Protein AF-A0AA51L416-F1 (afdb_monomer_lite)

Structure (mmCIF, N/CA/C/O backbone):
data_AF-A0AA51L416-F1
#
_entry.id   AF-A0AA51L416-F1
#
loop_
_atom_site.group_PDB
_atom_site.id
_atom_site.type_symbol
_atom_site.label_atom_id
_atom_site.label_alt_id
_atom_site.label_comp_id
_atom_site.label_asym_id
_atom_site.label_entity_id
_atom_site.label_seq_id
_atom_site.pdbx_PDB_ins_code
_atom_site.Cartn_x
_atom_site.Cartn_y
_atom_site.Cartn_z
_atom_site.occupancy
_atom_site.B_iso_or_equiv
_atom_site.auth_seq_id
_atom_site.auth_comp_id
_atom_site.auth_asym_id
_atom_site.auth_atom_id
_atom_site.pdbx_PDB_model_num
ATOM 1 N N . MET A 1 1 ? -5.191 7.630 -7.821 1.00 52.56 1 MET A N 1
ATOM 2 C CA . MET A 1 1 ? -4.900 6.185 -7.935 1.00 52.56 1 MET A CA 1
ATOM 3 C C . MET A 1 1 ? -5.747 5.488 -8.999 1.00 52.56 1 MET A C 1
ATOM 5 O O . MET A 1 1 ? -5.169 5.066 -9.985 1.00 52.56 1 MET A O 1
ATOM 9 N N . GLU A 1 2 ? -7.084 5.435 -8.901 1.00 49.56 2 GLU A N 1
ATOM 10 C CA . GLU A 1 2 ? -7.947 4.836 -9.953 1.00 49.56 2 GLU A CA 1
ATOM 11 C C . GLU A 1 2 ? -7.724 5.454 -11.351 1.00 49.56 2 GLU A C 1
ATOM 13 O O . GLU A 1 2 ? -7.525 4.732 -12.323 1.00 49.56 2 GLU A O 1
ATOM 18 N N . GLN A 1 3 ? -7.638 6.785 -11.450 1.00 53.72 3 GLN A N 1
ATOM 19 C CA . GLN A 1 3 ? -7.287 7.472 -12.704 1.00 53.72 3 GLN A CA 1
ATOM 20 C C . GLN A 1 3 ? -5.862 7.176 -13.203 1.00 53.72 3 GLN A C 1
ATOM 22 O O . GLN A 1 3 ? -5.653 7.138 -14.406 1.00 53.72 3 GLN A O 1
ATOM 27 N N . GLN A 1 4 ? -4.893 6.939 -12.314 1.00 56.12 4 GLN A N 1
ATOM 28 C CA . GLN A 1 4 ? -3.510 6.616 -12.702 1.00 56.12 4 GLN A CA 1
ATOM 29 C C . GLN A 1 4 ? -3.385 5.174 -13.209 1.00 56.12 4 GLN A C 1
ATOM 31 O O . GLN A 1 4 ? -2.631 4.914 -14.135 1.00 56.12 4 GLN A O 1
ATOM 36 N N . LEU A 1 5 ? -4.166 4.245 -12.650 1.00 54.19 5 LEU A N 1
ATOM 37 C CA . LEU A 1 5 ? -4.250 2.865 -13.141 1.00 54.19 5 LEU A CA 1
ATOM 38 C C . LEU A 1 5 ? -4.971 2.780 -14.497 1.00 54.19 5 LEU A C 1
ATOM 40 O O . LEU A 1 5 ? -4.647 1.927 -15.320 1.00 54.19 5 LEU A O 1
ATOM 44 N N . ASN A 1 6 ? -5.934 3.673 -14.746 1.00 52.56 6 ASN A N 1
ATOM 45 C CA . ASN A 1 6 ? -6.634 3.757 -16.029 1.00 52.56 6 ASN A CA 1
ATOM 46 C C . ASN A 1 6 ? -5.835 4.521 -17.097 1.00 52.56 6 ASN A C 1
ATOM 48 O O . ASN A 1 6 ? -5.905 4.169 -18.272 1.00 52.56 6 ASN A O 1
ATOM 52 N N . ASN A 1 7 ? -5.022 5.501 -16.696 1.00 51.38 7 ASN A N 1
ATOM 53 C CA . ASN A 1 7 ? -4.079 6.201 -17.563 1.00 51.38 7 ASN A CA 1
ATOM 54 C C . ASN A 1 7 ? -2.722 5.492 -17.530 1.00 51.38 7 ASN A C 1
ATOM 56 O O . ASN A 1 7 ? -1.741 6.014 -17.006 1.00 51.38 7 ASN A O 1
ATOM 60 N N . ALA A 1 8 ? -2.652 4.299 -18.122 1.00 49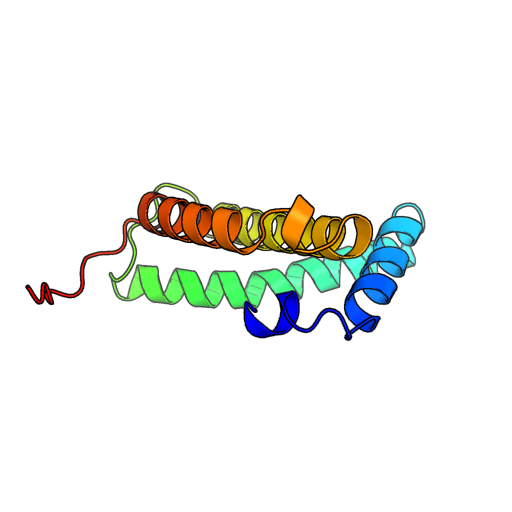.97 8 ALA A N 1
ATOM 61 C CA . ALA A 1 8 ? -1.432 3.501 -18.263 1.00 49.97 8 ALA A CA 1
ATOM 62 C C . ALA A 1 8 ? -0.363 4.134 -19.195 1.00 49.97 8 ALA A C 1
ATOM 64 O O . ALA A 1 8 ? 0.405 3.408 -19.822 1.00 49.97 8 ALA A O 1
ATOM 65 N N . GLY A 1 9 ? -0.305 5.466 -19.294 1.00 48.88 9 GLY A N 1
ATOM 66 C CA . GLY A 1 9 ? 0.671 6.234 -20.071 1.00 48.88 9 GLY A CA 1
ATOM 67 C C . GLY A 1 9 ? 1.860 6.764 -19.262 1.00 48.88 9 GLY A C 1
ATOM 68 O O . GLY A 1 9 ? 2.836 7.191 -19.863 1.00 48.88 9 GLY A O 1
ATOM 69 N N . ASP A 1 10 ? 1.827 6.710 -17.925 1.00 55.16 10 ASP A N 1
ATOM 70 C CA . ASP A 1 10 ? 3.002 7.065 -17.116 1.00 55.16 10 ASP A CA 1
ATOM 71 C C . ASP A 1 10 ? 3.962 5.868 -17.045 1.00 55.16 10 ASP A C 1
ATOM 73 O O . ASP A 1 10 ? 3.805 4.953 -16.233 1.00 55.16 10 ASP A O 1
ATOM 77 N N . ASP A 1 11 ? 4.948 5.844 -17.942 1.00 70.12 11 ASP A N 1
ATOM 78 C CA . ASP A 1 11 ? 6.023 4.839 -17.958 1.00 70.12 11 ASP A CA 1
ATOM 79 C C . ASP A 1 11 ? 7.046 5.039 -16.837 1.00 70.12 11 ASP A C 1
ATOM 81 O O . ASP A 1 11 ? 7.758 4.104 -16.473 1.00 70.12 11 ASP A O 1
ATOM 85 N N . LEU A 1 12 ? 7.073 6.219 -16.211 1.00 77.81 12 LEU A N 1
ATOM 86 C CA . LEU A 1 12 ? 8.017 6.525 -15.139 1.00 77.81 12 LEU A CA 1
ATOM 87 C C . LEU A 1 12 ? 7.883 5.566 -13.947 1.00 77.81 12 LEU A C 1
ATOM 89 O O . LEU A 1 12 ? 8.892 5.142 -13.395 1.00 77.81 12 LEU A O 1
ATOM 93 N N . ALA A 1 13 ? 6.660 5.181 -13.569 1.00 76.06 13 ALA A N 1
ATOM 94 C CA . ALA A 1 13 ? 6.445 4.252 -12.459 1.00 76.06 13 ALA A CA 1
ATOM 95 C C . ALA A 1 13 ? 7.052 2.865 -12.737 1.00 76.06 13 ALA A C 1
ATOM 97 O O . ALA A 1 13 ? 7.624 2.255 -11.836 1.00 76.06 13 ALA A O 1
ATOM 98 N N . ILE A 1 14 ? 6.979 2.392 -13.986 1.00 81.81 14 ILE A N 1
ATOM 99 C CA . ILE A 1 14 ? 7.569 1.112 -14.397 1.00 81.81 14 ILE A CA 1
ATOM 100 C C . ILE A 1 14 ? 9.088 1.211 -14.479 1.00 81.81 14 ILE A C 1
ATOM 102 O O . ILE A 1 14 ? 9.767 0.340 -13.950 1.00 81.81 14 ILE A O 1
ATOM 106 N N . VAL A 1 15 ? 9.630 2.300 -15.027 1.00 85.38 15 VAL A N 1
ATOM 107 C CA . VAL A 1 15 ? 11.084 2.536 -15.058 1.00 85.38 15 VAL A CA 1
ATOM 108 C C . VAL A 1 15 ? 11.670 2.594 -13.643 1.00 85.38 15 VAL A C 1
ATOM 110 O O . VAL A 1 15 ? 12.707 1.990 -13.370 1.00 85.38 15 VAL A O 1
ATOM 113 N N . ILE A 1 16 ? 10.997 3.284 -12.717 1.00 82.69 16 ILE A N 1
ATOM 114 C CA . ILE A 1 16 ? 11.386 3.323 -11.301 1.00 82.69 16 ILE A CA 1
ATOM 115 C C . ILE A 1 16 ? 11.350 1.912 -10.702 1.00 82.69 16 ILE A C 1
ATOM 117 O O . ILE A 1 16 ? 12.287 1.511 -10.009 1.00 82.69 16 ILE A O 1
ATOM 121 N N . TYR A 1 17 ? 10.300 1.143 -10.991 1.00 84.56 17 TYR A N 1
ATOM 122 C CA . TYR A 1 17 ? 10.172 -0.221 -10.494 1.00 84.56 17 TYR A CA 1
ATOM 123 C C . TYR A 1 17 ? 11.287 -1.136 -11.023 1.00 84.56 17 TYR A C 1
ATOM 125 O O . TYR A 1 17 ? 11.929 -1.845 -10.248 1.00 84.56 17 TYR A O 1
ATOM 133 N N . GLU A 1 18 ? 11.589 -1.076 -12.320 1.00 85.31 18 GLU A N 1
ATOM 134 C CA . GLU A 1 18 ? 12.694 -1.811 -12.942 1.00 85.31 18 GLU A CA 1
ATOM 135 C C . GLU A 1 18 ? 14.046 -1.429 -12.336 1.00 85.31 18 GLU A C 1
ATOM 137 O O . GLU A 1 18 ? 14.850 -2.311 -12.021 1.00 85.31 18 GLU A O 1
ATOM 142 N N . TYR A 1 19 ? 14.299 -0.135 -12.118 1.00 87.88 19 TYR A N 1
ATOM 143 C CA . TYR A 1 19 ? 15.518 0.349 -11.470 1.00 87.88 19 TYR A CA 1
ATOM 144 C C . TYR A 1 19 ? 15.709 -0.269 -10.080 1.00 87.88 19 TYR A C 1
ATOM 146 O O . TYR A 1 19 ? 16.800 -0.750 -9.752 1.00 87.88 19 TYR A O 1
ATOM 154 N N . PHE A 1 20 ? 14.644 -0.295 -9.278 1.00 86.56 20 PHE A N 1
ATOM 155 C CA . PHE A 1 20 ? 14.693 -0.824 -7.922 1.00 86.56 20 PHE A CA 1
ATOM 156 C C . PHE A 1 20 ? 14.815 -2.347 -7.886 1.00 86.56 20 PHE A C 1
ATOM 158 O O . PHE A 1 20 ? 15.704 -2.873 -7.212 1.00 86.56 20 PHE A O 1
ATOM 165 N N . ILE A 1 21 ? 13.985 -3.066 -8.646 1.00 86.00 21 ILE A N 1
ATOM 166 C CA . ILE A 1 21 ? 13.996 -4.533 -8.655 1.00 86.00 21 ILE A CA 1
ATOM 167 C C . ILE A 1 21 ? 15.276 -5.082 -9.274 1.00 86.00 2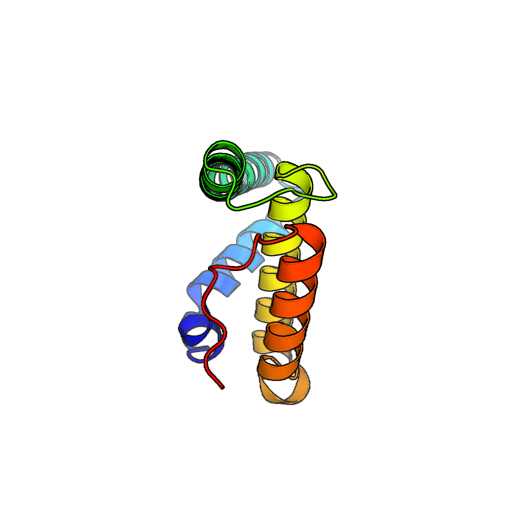1 ILE A C 1
ATOM 169 O O . ILE A 1 21 ? 15.848 -6.020 -8.728 1.00 86.00 21 ILE A O 1
ATOM 173 N N . SER A 1 22 ? 15.788 -4.500 -10.361 1.00 88.50 22 SER A N 1
ATOM 174 C CA . SER A 1 22 ? 17.076 -4.927 -10.931 1.00 88.50 22 SER A CA 1
ATOM 175 C C . SER A 1 22 ? 18.258 -4.593 -10.010 1.00 88.50 22 SER A C 1
ATOM 177 O O . SER A 1 22 ? 19.274 -5.292 -10.006 1.00 88.50 22 SER A O 1
ATOM 179 N N . GLY A 1 23 ? 18.118 -3.545 -9.192 1.00 86.00 23 GLY A N 1
ATOM 180 C CA . GLY A 1 23 ? 19.139 -3.036 -8.284 1.00 86.00 23 GLY A CA 1
ATOM 181 C C . GLY A 1 23 ? 19.234 -3.736 -6.926 1.00 86.00 23 GLY A C 1
ATOM 182 O O . GLY A 1 23 ? 20.149 -3.416 -6.176 1.00 86.00 23 GLY A O 1
ATOM 183 N N . TRP A 1 24 ? 18.366 -4.696 -6.590 1.00 84.00 24 TRP A N 1
ATOM 184 C CA . TRP A 1 24 ? 18.263 -5.260 -5.229 1.00 84.00 24 TRP A CA 1
ATOM 185 C C . TRP A 1 24 ? 19.546 -5.899 -4.662 1.00 84.00 24 TRP A C 1
ATOM 187 O O . TRP A 1 24 ? 19.727 -5.955 -3.445 1.00 84.00 24 TRP A O 1
ATOM 197 N N . LYS A 1 25 ? 20.453 -6.372 -5.529 1.00 89.25 25 LYS A N 1
ATOM 198 C CA . LYS A 1 25 ? 21.765 -6.925 -5.135 1.00 89.25 25 LYS A CA 1
ATOM 199 C C . LYS A 1 25 ? 22.871 -5.871 -5.029 1.00 89.25 25 LYS A C 1
ATOM 201 O O . LYS A 1 25 ? 23.958 -6.191 -4.559 1.00 89.25 25 LYS A O 1
ATOM 206 N N . GLN A 1 26 ? 22.627 -4.646 -5.488 1.00 94.00 26 GLN A N 1
ATOM 207 C CA . GLN A 1 26 ? 23.593 -3.551 -5.459 1.00 94.00 26 GLN A CA 1
ATOM 208 C C . GLN A 1 26 ? 23.390 -2.755 -4.161 1.00 94.00 26 GLN A C 1
ATOM 210 O O . GLN A 1 26 ? 22.328 -2.150 -4.005 1.00 94.00 26 GLN A O 1
ATOM 215 N N . PRO A 1 27 ? 24.365 -2.730 -3.232 1.00 91.00 27 PRO A N 1
ATOM 216 C CA . PRO A 1 27 ? 24.166 -2.156 -1.899 1.00 91.00 27 PRO A CA 1
ATOM 217 C C . PRO A 1 27 ? 23.668 -0.707 -1.909 1.00 91.00 27 PRO A C 1
ATOM 219 O O . PRO A 1 27 ? 22.737 -0.380 -1.187 1.00 91.00 27 PRO A O 1
ATOM 222 N N . GLU A 1 28 ? 24.221 0.144 -2.776 1.00 90.06 28 GLU A N 1
ATOM 223 C CA . GLU A 1 28 ? 23.813 1.550 -2.899 1.00 90.06 28 GLU A CA 1
ATOM 224 C C . GLU A 1 28 ? 22.345 1.698 -3.330 1.00 90.06 28 GLU A C 1
ATOM 226 O O . GLU A 1 28 ? 21.571 2.426 -2.707 1.00 90.06 28 GLU A O 1
ATOM 231 N N . ARG A 1 29 ? 21.931 0.956 -4.367 1.00 89.88 29 ARG A N 1
ATOM 232 C CA . ARG A 1 29 ? 20.549 0.988 -4.869 1.00 89.88 29 ARG A CA 1
ATOM 233 C C . ARG A 1 29 ? 19.574 0.388 -3.871 1.00 89.88 29 ARG A C 1
ATOM 235 O O . ARG A 1 29 ? 18.454 0.876 -3.755 1.00 89.88 29 ARG A O 1
ATOM 242 N N . ARG A 1 30 ? 20.004 -0.637 -3.136 1.00 89.19 30 ARG A N 1
ATOM 243 C CA . ARG A 1 30 ? 19.224 -1.231 -2.055 1.00 89.19 30 ARG A CA 1
ATOM 244 C C . ARG A 1 30 ? 18.999 -0.236 -0.918 1.00 89.19 30 ARG A C 1
ATOM 246 O O . ARG A 1 30 ? 17.858 -0.071 -0.512 1.00 89.19 30 ARG A O 1
ATOM 253 N N . SER A 1 31 ? 20.030 0.473 -0.462 1.00 90.56 31 SER A N 1
ATOM 254 C CA . SER A 1 31 ? 19.870 1.508 0.570 1.00 90.56 31 SER A CA 1
ATOM 255 C C . SER A 1 31 ? 18.930 2.626 0.113 1.00 90.56 31 SER A C 1
ATOM 257 O O . SER A 1 31 ? 18.091 3.094 0.880 1.00 90.56 31 SER A O 1
ATOM 259 N N . PHE A 1 32 ? 19.025 3.034 -1.157 1.00 90.06 32 PHE A N 1
ATOM 260 C CA . PHE A 1 32 ? 18.104 4.014 -1.729 1.00 90.06 32 PHE A CA 1
ATOM 261 C C . PHE A 1 32 ? 16.658 3.489 -1.804 1.00 90.06 32 PHE A C 1
ATOM 263 O O . PHE A 1 32 ? 15.730 4.226 -1.473 1.00 90.06 32 PHE A O 1
ATOM 270 N N . LEU A 1 33 ? 16.458 2.220 -2.181 1.00 88.75 33 LEU A N 1
ATOM 271 C CA . LEU A 1 33 ? 15.151 1.552 -2.155 1.00 88.75 33 LEU A CA 1
ATOM 272 C C . LEU A 1 33 ? 14.570 1.499 -0.741 1.00 88.75 33 LEU A C 1
ATOM 274 O O . LEU A 1 33 ? 13.409 1.844 -0.555 1.00 88.75 33 LEU A O 1
ATOM 278 N N . GLU A 1 34 ? 15.360 1.094 0.250 1.00 90.31 34 GLU A N 1
ATOM 279 C CA . GLU A 1 34 ? 14.920 0.997 1.645 1.00 90.31 34 GLU A CA 1
ATOM 280 C C . GLU A 1 34 ? 14.476 2.369 2.180 1.00 90.31 34 GLU A C 1
ATOM 282 O O . GLU A 1 34 ? 13.418 2.483 2.799 1.00 90.31 34 GLU A O 1
ATOM 287 N N . GLU A 1 35 ? 15.216 3.433 1.862 1.00 91.31 35 GLU A N 1
ATOM 288 C CA . GLU A 1 35 ? 14.851 4.798 2.248 1.00 91.31 35 GLU A CA 1
ATOM 289 C C . GLU A 1 35 ? 13.614 5.319 1.498 1.00 91.31 35 GLU A C 1
ATOM 291 O O . GLU A 1 35 ? 12.759 5.989 2.087 1.00 91.31 35 GLU A O 1
ATOM 296 N N . HIS A 1 36 ? 13.492 5.010 0.205 1.00 87.31 36 HIS A N 1
ATOM 297 C CA . HIS A 1 36 ? 12.306 5.340 -0.584 1.00 87.31 36 HIS A CA 1
ATOM 298 C C . HIS A 1 36 ? 11.060 4.643 -0.029 1.00 87.31 36 HIS A C 1
ATOM 300 O O . HIS A 1 36 ? 10.046 5.298 0.224 1.00 87.31 36 HIS A O 1
ATOM 306 N N . TYR A 1 37 ? 11.172 3.339 0.231 1.00 87.94 37 TYR A N 1
ATOM 307 C CA . TYR A 1 37 ? 10.132 2.516 0.832 1.00 87.94 37 TYR A CA 1
ATOM 30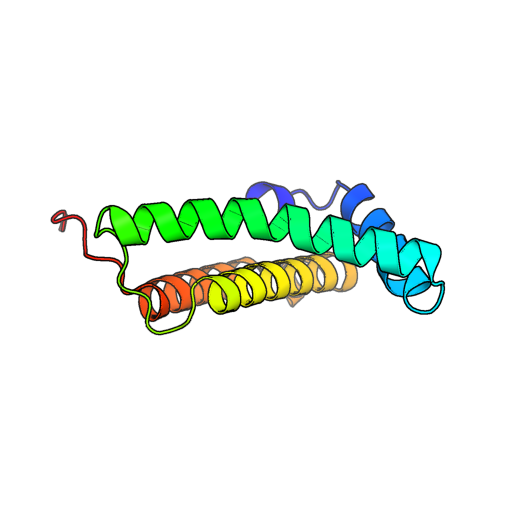8 C C . TYR A 1 37 ? 9.698 3.104 2.175 1.00 87.94 37 TYR A C 1
ATOM 310 O O . TYR A 1 37 ? 8.515 3.373 2.374 1.00 87.94 37 TYR A O 1
ATOM 318 N N . ARG A 1 38 ? 10.644 3.404 3.071 1.00 91.69 38 ARG A N 1
ATOM 319 C CA . ARG A 1 38 ? 10.359 4.013 4.378 1.00 91.69 38 ARG A CA 1
ATOM 320 C C . ARG A 1 38 ? 9.564 5.317 4.237 1.00 91.69 38 ARG A C 1
ATOM 322 O O . ARG A 1 38 ? 8.473 5.430 4.789 1.00 91.69 38 ARG A O 1
ATOM 329 N N . LYS A 1 39 ? 10.047 6.262 3.422 1.00 89.75 39 LYS A N 1
ATOM 330 C CA . LYS A 1 39 ? 9.389 7.564 3.198 1.00 89.75 39 LYS A CA 1
ATOM 331 C C . LYS A 1 39 ? 7.965 7.441 2.660 1.00 89.75 39 LYS A C 1
ATOM 333 O O . LYS A 1 39 ? 7.087 8.192 3.083 1.00 89.75 39 LYS A O 1
ATOM 338 N N . GLN A 1 40 ? 7.731 6.524 1.721 1.00 86.25 40 GLN A N 1
ATOM 339 C CA . GLN A 1 40 ? 6.396 6.301 1.164 1.00 86.25 40 GLN A CA 1
ATOM 340 C C . GLN A 1 40 ? 5.412 5.784 2.218 1.00 86.25 40 GLN A C 1
ATOM 342 O O . GLN A 1 40 ? 4.259 6.216 2.248 1.00 86.25 40 GLN A O 1
ATOM 347 N N . HIS A 1 41 ? 5.866 4.887 3.094 1.00 92.94 41 HIS A N 1
ATOM 348 C CA . HIS A 1 41 ? 5.012 4.286 4.113 1.00 92.94 41 HIS A CA 1
ATOM 349 C C . HIS A 1 41 ? 4.750 5.249 5.276 1.00 92.94 41 HIS A C 1
ATOM 351 O O . HIS A 1 41 ? 3.611 5.318 5.731 1.00 92.94 41 HIS A O 1
ATOM 357 N N . ASP A 1 42 ? 5.734 6.053 5.696 1.00 94.12 42 ASP A N 1
ATOM 358 C CA . ASP A 1 42 ? 5.601 7.009 6.810 1.00 94.12 42 ASP A CA 1
ATOM 359 C C . ASP A 1 42 ? 4.382 7.932 6.654 1.00 94.12 42 ASP A C 1
ATOM 361 O O . ASP A 1 42 ? 3.625 8.159 7.605 1.00 94.12 42 ASP A O 1
ATOM 365 N N . TYR A 1 43 ? 4.153 8.442 5.439 1.00 91.75 43 TYR A N 1
ATOM 366 C CA . TYR A 1 43 ? 3.009 9.306 5.151 1.00 91.75 43 TYR A CA 1
ATOM 367 C C . TYR A 1 43 ? 1.676 8.571 5.336 1.00 91.75 43 TYR A C 1
ATOM 369 O O . TYR A 1 43 ? 0.769 9.076 6.002 1.00 91.75 43 TYR A O 1
ATOM 377 N N . LEU A 1 44 ? 1.553 7.369 4.768 1.00 93.69 44 LEU A N 1
ATOM 378 C CA . LEU A 1 44 ? 0.309 6.604 4.809 1.00 93.69 44 LEU A CA 1
ATOM 379 C C . LEU A 1 44 ? 0.025 6.054 6.218 1.00 93.69 44 LEU A C 1
ATOM 381 O O . LEU A 1 44 ? -1.130 6.048 6.644 1.00 93.69 44 LEU A O 1
ATOM 385 N N . ILE A 1 45 ? 1.070 5.681 6.965 1.00 96.75 45 ILE A N 1
ATOM 386 C CA . ILE A 1 45 ? 0.983 5.315 8.387 1.00 96.75 45 ILE A CA 1
ATOM 387 C C . ILE A 1 45 ? 0.448 6.495 9.186 1.00 96.75 45 ILE A C 1
ATOM 389 O O . ILE A 1 45 ? -0.553 6.355 9.884 1.00 96.75 45 ILE A O 1
ATOM 393 N N . THR A 1 46 ? 1.055 7.675 9.035 1.00 96.19 46 THR A N 1
ATOM 394 C CA . THR A 1 46 ? 0.622 8.891 9.741 1.00 96.19 46 THR A CA 1
ATOM 395 C C . THR A 1 46 ? -0.841 9.219 9.439 1.00 96.19 46 THR A C 1
ATOM 397 O O . THR A 1 46 ? -1.609 9.563 10.339 1.00 96.19 46 THR A O 1
ATOM 400 N N . TYR A 1 47 ? -1.246 9.077 8.176 1.00 95.19 47 TYR A N 1
ATOM 401 C CA . TYR A 1 47 ? -2.618 9.319 7.746 1.00 95.19 47 TYR A CA 1
ATOM 402 C C . TYR A 1 47 ? -3.620 8.353 8.397 1.00 95.19 47 TYR A C 1
ATOM 404 O O . TYR A 1 47 ? -4.592 8.803 9.007 1.00 95.19 47 TYR A O 1
ATOM 412 N N . LEU A 1 48 ? -3.381 7.039 8.324 1.00 95.44 48 LEU A N 1
ATOM 413 C CA . LEU A 1 48 ? -4.280 6.051 8.930 1.00 95.44 48 LEU A CA 1
ATOM 414 C C . LEU A 1 48 ? -4.288 6.145 10.457 1.00 95.44 48 LEU A C 1
ATOM 416 O O . LEU A 1 48 ? -5.357 6.073 11.062 1.00 95.44 48 LEU A O 1
ATOM 420 N N . GLN A 1 49 ? -3.131 6.386 11.076 1.00 96.69 49 GLN A N 1
ATOM 421 C CA . GLN A 1 49 ? -3.021 6.560 12.522 1.00 96.69 49 GLN A CA 1
ATOM 422 C C . GLN A 1 49 ? -3.846 7.753 13.011 1.00 96.69 49 GLN A C 1
ATOM 424 O O . GLN A 1 49 ? -4.477 7.673 14.062 1.00 96.69 49 GLN A O 1
ATOM 429 N N . LYS A 1 50 ? -3.909 8.844 12.238 1.00 96.75 50 LYS A N 1
ATOM 430 C CA . LYS A 1 50 ? -4.780 9.982 12.554 1.00 96.75 50 LYS A CA 1
ATOM 431 C C . LYS A 1 50 ? -6.259 9.582 12.567 1.00 96.75 50 LYS A C 1
ATOM 433 O O . LYS A 1 50 ? -6.972 9.980 13.483 1.00 96.75 50 LYS A O 1
ATOM 438 N N . GLY A 1 51 ? -6.703 8.762 11.614 1.00 95.38 51 GLY A N 1
ATOM 439 C CA . GLY A 1 51 ? -8.067 8.220 11.604 1.00 95.38 51 GLY A CA 1
ATOM 440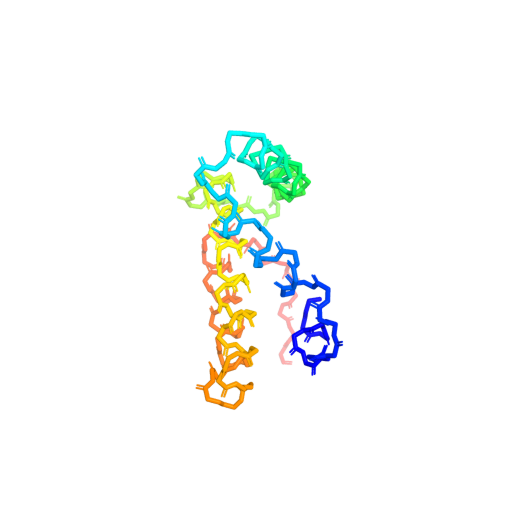 C C . GLY A 1 51 ? -8.363 7.325 12.815 1.00 95.38 51 GLY A C 1
ATOM 441 O O . GLY A 1 51 ? -9.451 7.396 13.381 1.00 95.38 51 GLY A O 1
ATOM 442 N N . VAL A 1 52 ? -7.379 6.547 13.283 1.00 96.12 52 VAL A N 1
ATOM 443 C CA . VAL A 1 52 ? -7.493 5.786 14.542 1.00 96.12 52 VAL A CA 1
ATOM 444 C C . VAL A 1 52 ? -7.649 6.727 15.737 1.00 96.12 52 VAL A C 1
ATOM 446 O O . VAL A 1 52 ? -8.578 6.568 16.525 1.00 96.12 52 VAL A O 1
ATOM 449 N N . THR A 1 53 ? -6.790 7.744 15.851 1.00 96.56 53 THR A N 1
ATOM 450 C CA . THR A 1 53 ? -6.845 8.739 16.937 1.00 96.56 53 THR A CA 1
ATOM 451 C C . THR A 1 53 ? -8.171 9.503 16.959 1.00 96.56 53 THR A C 1
ATOM 453 O O . THR A 1 53 ? -8.702 9.785 18.030 1.00 96.56 53 THR A O 1
ATOM 456 N N . ASN A 1 54 ? -8.740 9.796 15.789 1.00 95.62 54 ASN A N 1
ATOM 457 C CA . ASN A 1 54 ? -10.040 10.453 15.652 1.00 95.62 54 ASN A CA 1
ATOM 458 C C . ASN A 1 54 ? -11.238 9.519 15.922 1.00 95.62 54 ASN A C 1
ATOM 460 O O . ASN A 1 54 ? -12.380 9.976 15.930 1.00 95.62 54 ASN A O 1
ATOM 464 N N . GLY A 1 55 ? -11.009 8.215 16.115 1.00 94.25 55 GLY A N 1
ATOM 465 C CA . GLY A 1 55 ? -12.067 7.218 16.295 1.00 94.25 55 GLY A CA 1
ATOM 466 C C . GLY A 1 55 ? -12.817 6.843 15.009 1.00 94.25 55 GLY A C 1
ATOM 467 O O . GLY A 1 55 ? -13.883 6.230 15.086 1.00 94.25 55 GLY A O 1
ATOM 468 N N . GLU A 1 56 ? -12.276 7.195 13.838 1.00 94.75 56 GLU A N 1
ATOM 469 C CA . GLU A 1 56 ? -12.822 6.844 12.519 1.00 94.75 56 GLU A CA 1
ATOM 470 C C . GLU A 1 56 ? -12.574 5.360 12.190 1.00 94.75 56 GLU A C 1
ATOM 472 O O . GLU A 1 56 ? -13.405 4.705 11.553 1.00 94.75 56 GLU A O 1
ATOM 477 N N . PHE A 1 57 ? -11.446 4.819 12.667 1.00 96.19 57 PHE A N 1
ATOM 478 C CA . PHE A 1 57 ? -11.005 3.442 12.431 1.00 96.19 57 PHE A CA 1
ATOM 479 C C . PHE A 1 57 ? -10.733 2.700 13.742 1.00 96.19 57 PHE A C 1
ATOM 481 O O . PHE A 1 57 ? -10.297 3.283 14.734 1.00 96.19 57 PHE A O 1
ATOM 488 N N . THR A 1 58 ? -10.943 1.384 13.740 1.00 96.56 58 THR A N 1
ATOM 489 C CA . THR A 1 58 ? -10.551 0.479 14.834 1.00 96.56 58 THR A CA 1
ATOM 490 C C . THR A 1 58 ? -9.860 -0.754 14.240 1.00 96.56 58 THR A C 1
ATOM 492 O O . THR A 1 58 ? -10.464 -1.823 14.148 1.00 96.56 58 THR A O 1
ATOM 495 N N . PRO A 1 59 ? -8.614 -0.608 13.756 1.00 96.62 59 PRO A N 1
ATOM 496 C CA . PRO A 1 59 ? -7.974 -1.620 12.927 1.00 96.62 59 PRO A CA 1
ATOM 497 C C . PRO A 1 59 ? -7.852 -2.983 13.619 1.00 96.62 59 PRO A C 1
ATOM 499 O O . PRO A 1 59 ? -7.482 -3.065 14.787 1.00 96.62 59 PRO A O 1
ATOM 502 N N . LYS A 1 60 ? -8.109 -4.066 12.876 1.00 96.50 60 LYS A N 1
ATOM 503 C CA . LYS A 1 60 ? -7.926 -5.455 13.345 1.00 96.50 60 L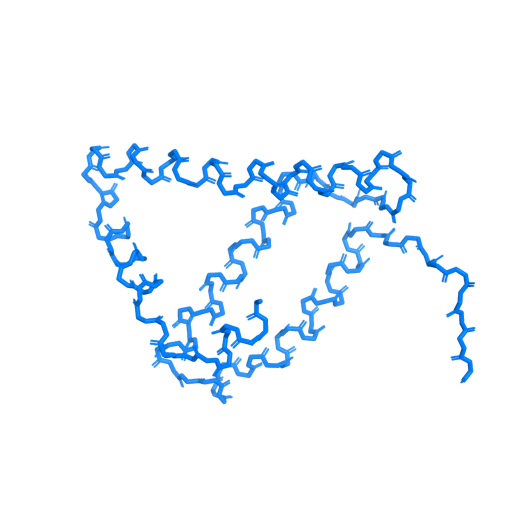YS A CA 1
ATOM 504 C C . LYS A 1 60 ? -6.464 -5.910 13.359 1.00 96.50 60 LYS A C 1
ATOM 506 O O . LYS A 1 60 ? -6.164 -6.991 13.857 1.00 96.50 60 LYS A O 1
ATOM 511 N N . ALA A 1 61 ? -5.578 -5.130 12.754 1.00 95.62 61 ALA A N 1
ATOM 512 C CA . ALA A 1 61 ? -4.159 -5.413 12.628 1.00 95.62 61 ALA A CA 1
ATOM 513 C C . ALA A 1 61 ? -3.359 -4.125 12.828 1.00 95.62 61 ALA A C 1
ATOM 515 O O . ALA A 1 61 ? -3.916 -3.026 12.818 1.00 95.62 61 ALA A O 1
ATOM 516 N N . ASP A 1 62 ? -2.049 -4.279 12.985 1.00 96.75 62 ASP A N 1
ATOM 517 C CA . ASP A 1 62 ? -1.125 -3.157 13.074 1.00 96.75 62 ASP A CA 1
ATOM 518 C C . ASP A 1 62 ? -1.252 -2.238 11.841 1.00 96.75 62 ASP A C 1
ATOM 520 O O . ASP A 1 62 ? -1.308 -2.708 10.698 1.00 96.75 62 ASP A O 1
ATOM 524 N N . VAL A 1 63 ? -1.316 -0.924 12.077 1.00 96.12 63 VAL A N 1
ATOM 525 C CA . VAL A 1 63 ? -1.466 0.086 11.019 1.00 96.12 63 VAL A CA 1
ATOM 526 C C . VAL A 1 63 ? -0.318 0.002 10.017 1.00 96.12 63 VAL A C 1
ATOM 528 O O . VAL A 1 63 ? -0.559 0.080 8.815 1.00 96.12 63 VAL A O 1
ATOM 531 N N . GLU A 1 64 ? 0.912 -0.223 10.472 1.00 96.25 64 GLU A N 1
ATOM 532 C CA . GLU A 1 64 ? 2.075 -0.396 9.607 1.00 96.25 64 GLU A CA 1
ATOM 533 C C . GLU A 1 64 ? 1.914 -1.616 8.692 1.00 96.25 64 GLU A C 1
ATOM 535 O O . GLU A 1 64 ? 2.179 -1.535 7.491 1.00 96.25 64 GLU A O 1
ATOM 540 N N . VAL A 1 65 ? 1.418 -2.737 9.224 1.00 97.00 65 VAL A N 1
ATOM 541 C CA . VAL A 1 65 ? 1.159 -3.950 8.431 1.00 97.00 65 VAL A CA 1
ATOM 542 C C . VAL A 1 65 ? 0.069 -3.698 7.387 1.00 97.00 65 VAL A C 1
ATOM 544 O O . VAL A 1 65 ? 0.223 -4.098 6.231 1.00 97.00 65 VAL A O 1
ATOM 547 N N . ILE A 1 66 ? -1.005 -2.995 7.755 1.00 96.81 66 ILE A N 1
ATOM 548 C CA . ILE A 1 66 ? -2.079 -2.620 6.824 1.00 96.81 66 ILE A CA 1
ATOM 549 C C . ILE A 1 66 ? -1.535 -1.729 5.703 1.00 96.81 66 ILE A C 1
ATOM 551 O O . ILE A 1 66 ? -1.835 -1.964 4.534 1.00 96.81 66 ILE A O 1
ATOM 555 N N . VAL A 1 67 ? -0.698 -0.745 6.033 1.00 96.19 67 VAL A N 1
ATOM 556 C CA . VAL A 1 67 ? -0.051 0.150 5.063 1.00 96.19 67 VAL A CA 1
ATOM 557 C C . VAL A 1 67 ? 0.835 -0.623 4.092 1.00 96.19 67 VAL A C 1
ATOM 559 O O . VAL A 1 67 ? 0.697 -0.444 2.883 1.00 96.19 67 VAL A O 1
ATOM 562 N N . LYS A 1 68 ? 1.679 -1.530 4.592 1.00 95.12 68 LYS A N 1
ATOM 563 C CA . LYS A 1 68 ? 2.531 -2.391 3.753 1.00 95.12 68 LYS A CA 1
ATOM 564 C C . LYS A 1 68 ? 1.716 -3.310 2.838 1.00 95.12 68 LYS A C 1
ATOM 566 O O . LYS A 1 68 ? 2.110 -3.585 1.707 1.00 95.12 68 LYS A O 1
ATOM 571 N N . MET A 1 69 ? 0.563 -3.781 3.307 1.00 96.12 69 MET A N 1
ATOM 572 C CA . MET A 1 69 ? -0.358 -4.579 2.497 1.00 96.12 69 MET A CA 1
ATOM 573 C C . MET A 1 69 ? -1.032 -3.731 1.408 1.00 96.12 69 MET A C 1
ATOM 575 O O . MET A 1 69 ? -1.144 -4.186 0.270 1.00 96.12 69 MET A O 1
ATOM 579 N N . ILE A 1 70 ? -1.401 -2.482 1.719 1.00 95.38 70 ILE A N 1
ATOM 580 C CA . ILE A 1 70 ? -1.954 -1.536 0.743 1.00 95.38 70 ILE A CA 1
ATOM 581 C C . ILE A 1 70 ? -0.976 -1.280 -0.404 1.00 95.38 70 ILE A C 1
ATOM 583 O O . ILE A 1 70 ? -1.353 -1.404 -1.570 1.00 95.38 70 ILE A O 1
ATOM 587 N N . THR A 1 71 ? 0.267 -0.925 -0.086 1.00 91.75 71 THR A N 1
ATOM 588 C CA . THR A 1 71 ? 1.293 -0.616 -1.090 1.00 91.75 71 THR A CA 1
ATOM 589 C C . THR A 1 71 ? 1.608 -1.836 -1.950 1.00 91.75 71 THR A C 1
ATOM 591 O O . THR A 1 71 ? 1.518 -1.746 -3.174 1.00 91.75 71 THR A O 1
ATOM 594 N N . SER A 1 72 ? 1.822 -3.001 -1.329 1.00 92.50 72 SER A N 1
ATOM 595 C CA . SER A 1 72 ? 2.060 -4.269 -2.037 1.00 92.50 72 SER A CA 1
ATOM 596 C C . SER A 1 72 ? 0.927 -4.622 -3.007 1.00 92.50 72 SER A C 1
ATOM 598 O O . SER A 1 72 ? 1.167 -5.053 -4.135 1.00 92.50 72 SER A O 1
ATOM 600 N N . TYR A 1 73 ? -0.326 -4.423 -2.587 1.00 94.62 73 TYR A N 1
ATOM 601 C CA . TYR A 1 73 ? -1.489 -4.676 -3.431 1.00 94.62 73 TYR A CA 1
ATOM 602 C C . TYR A 1 73 ? -1.507 -3.755 -4.662 1.00 94.62 73 TYR A C 1
ATOM 604 O O . TYR A 1 73 ? -1.687 -4.229 -5.786 1.00 94.62 73 TYR A O 1
ATOM 612 N N . PHE A 1 74 ? -1.288 -2.449 -4.479 1.00 90.50 74 PHE A N 1
ATOM 613 C CA . PHE A 1 74 ? -1.290 -1.501 -5.596 1.00 90.50 74 PHE A CA 1
ATOM 614 C C . PHE A 1 74 ? -0.119 -1.705 -6.557 1.00 90.50 74 PHE A C 1
ATOM 616 O O . PHE A 1 74 ? -0.326 -1.613 -7.766 1.00 90.50 74 PHE A O 1
ATOM 623 N N . GLU A 1 75 ? 1.073 -2.029 -6.054 1.00 88.06 75 GLU A N 1
ATOM 624 C CA . GLU A 1 75 ? 2.223 -2.392 -6.888 1.00 88.06 75 GLU A CA 1
ATOM 625 C C . GLU A 1 75 ? 1.922 -3.631 -7.738 1.00 88.06 75 GLU A C 1
ATOM 627 O O . GLU A 1 75 ? 2.114 -3.609 -8.953 1.00 88.06 75 GLU A O 1
ATOM 632 N N . GLY A 1 76 ? 1.361 -4.685 -7.136 1.00 90.75 76 GLY A N 1
ATOM 633 C CA . GLY A 1 76 ? 0.970 -5.895 -7.859 1.00 90.75 76 GLY A CA 1
ATOM 634 C C . GLY A 1 76 ? -0.081 -5.625 -8.938 1.00 90.75 76 GLY A C 1
ATOM 635 O O . GLY A 1 76 ? 0.058 -6.085 -10.074 1.00 90.75 76 GLY A O 1
ATOM 636 N N . VAL A 1 77 ? -1.116 -4.839 -8.623 1.00 91.69 77 VAL A N 1
ATOM 637 C CA . VAL A 1 77 ? -2.127 -4.438 -9.614 1.00 91.69 77 VAL A CA 1
ATOM 638 C C . VAL A 1 77 ? -1.486 -3.626 -10.736 1.00 91.69 77 VAL A C 1
ATOM 640 O O . VAL A 1 77 ? -1.759 -3.913 -11.899 1.00 91.69 77 VAL A O 1
ATOM 643 N N . LEU A 1 78 ? -0.620 -2.658 -10.427 1.00 87.88 78 LEU A N 1
ATOM 644 C CA . LEU A 1 78 ? 0.068 -1.829 -11.420 1.00 87.88 78 LEU A CA 1
ATOM 645 C C . LEU A 1 78 ? 0.915 -2.677 -12.380 1.00 87.88 78 LEU A C 1
ATOM 647 O O . LEU A 1 78 ? 0.767 -2.551 -13.597 1.00 87.88 78 LEU A O 1
ATOM 651 N N . LEU A 1 79 ? 1.760 -3.562 -11.847 1.00 88.62 79 LEU A N 1
ATOM 652 C CA . LEU A 1 79 ? 2.664 -4.395 -12.644 1.00 88.62 79 LEU A CA 1
ATOM 653 C C . LEU A 1 79 ? 1.905 -5.342 -13.555 1.00 88.62 79 LEU A C 1
ATOM 655 O O . LEU A 1 79 ? 2.163 -5.390 -14.757 1.00 88.62 79 LEU A O 1
ATOM 659 N N . HIS A 1 80 ? 0.924 -6.057 -13.005 1.00 90.50 80 HIS A N 1
ATOM 660 C CA . HIS A 1 80 ? 0.099 -6.942 -13.812 1.00 90.50 80 HIS A CA 1
ATOM 661 C C . HIS A 1 80 ? -0.666 -6.153 -14.871 1.00 90.50 80 HIS A C 1
ATOM 663 O O . HIS A 1 80 ? -0.815 -6.624 -15.995 1.00 90.50 80 HIS A O 1
ATOM 669 N N . THR A 1 81 ? -1.148 -4.952 -14.541 1.00 90.00 81 THR A N 1
ATOM 670 C CA . THR A 1 81 ? -1.903 -4.113 -15.480 1.00 90.00 81 THR A CA 1
ATOM 671 C C . THR A 1 81 ? -1.033 -3.690 -16.655 1.00 90.00 81 THR A C 1
ATOM 673 O O . THR A 1 81 ? -1.480 -3.770 -17.797 1.00 90.00 81 THR A O 1
ATOM 676 N N . LYS A 1 82 ? 0.222 -3.313 -16.401 1.00 85.69 82 LYS A N 1
ATOM 677 C CA . LYS A 1 82 ? 1.189 -2.982 -17.453 1.00 85.69 82 LYS A CA 1
ATOM 678 C C . LYS A 1 82 ? 1.605 -4.205 -18.275 1.00 85.69 82 LYS A C 1
ATOM 680 O O . LYS A 1 82 ? 1.709 -4.092 -19.489 1.00 85.69 82 LYS A O 1
ATOM 685 N N . ALA A 1 83 ? 1.772 -5.371 -17.649 1.00 88.19 83 ALA A N 1
ATOM 686 C CA . ALA A 1 83 ? 2.196 -6.593 -18.336 1.00 88.19 83 ALA A CA 1
ATOM 687 C C . ALA A 1 83 ? 1.078 -7.285 -19.142 1.00 88.19 83 ALA A C 1
ATOM 689 O O . ALA A 1 83 ? 1.321 -7.789 -20.235 1.00 88.19 83 ALA A O 1
ATOM 690 N N . ALA A 1 84 ? -0.142 -7.340 -18.606 1.00 90.12 84 ALA A N 1
ATOM 691 C CA . ALA A 1 84 ? -1.244 -8.145 -19.143 1.00 90.12 84 ALA A CA 1
ATOM 692 C C . ALA A 1 84 ? -2.465 -7.319 -19.585 1.00 90.12 84 ALA A C 1
ATOM 694 O O . ALA A 1 84 ? -3.397 -7.873 -20.172 1.00 90.12 84 ALA A O 1
ATOM 695 N N . GLY A 1 85 ? -2.481 -6.010 -19.323 1.00 87.12 85 GLY A N 1
ATOM 696 C CA . GLY A 1 85 ? -3.579 -5.104 -19.653 1.00 87.12 85 GLY A CA 1
ATOM 6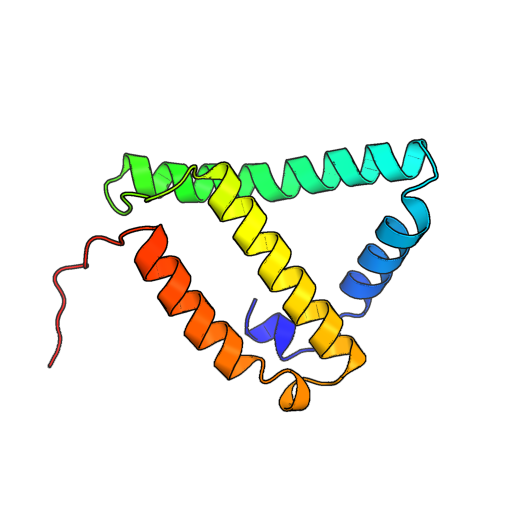97 C C . GLY A 1 85 ? -4.744 -5.136 -18.654 1.00 87.12 85 GLY A C 1
ATOM 698 O O . GLY A 1 85 ? -5.061 -6.161 -18.043 1.00 87.12 85 GLY A O 1
ATOM 699 N N . ASN A 1 86 ? -5.448 -4.004 -18.529 1.00 85.81 86 ASN A N 1
ATOM 700 C CA . ASN A 1 86 ? -6.487 -3.773 -17.511 1.00 85.81 86 ASN A CA 1
ATOM 701 C C . ASN A 1 86 ? -7.586 -4.851 -17.492 1.00 85.81 86 ASN A C 1
ATOM 703 O O . ASN A 1 86 ? -8.072 -5.228 -16.422 1.00 85.81 86 ASN A O 1
ATOM 707 N N . LYS A 1 87 ? -7.991 -5.350 -18.671 1.00 86.38 87 LYS A N 1
ATOM 708 C CA . LYS A 1 87 ? -9.077 -6.335 -18.808 1.00 86.38 87 LYS A CA 1
ATOM 709 C C . LYS A 1 87 ? -8.701 -7.696 -18.224 1.00 86.38 87 LYS A C 1
ATOM 711 O O . LYS A 1 87 ? -9.488 -8.253 -17.464 1.00 86.38 87 LYS A O 1
ATOM 716 N N . ASN A 1 88 ? -7.503 -8.195 -18.526 1.00 90.94 88 ASN A N 1
ATOM 717 C CA . ASN A 1 88 ? -7.046 -9.504 -18.051 1.00 90.94 88 ASN A CA 1
ATOM 718 C C . ASN A 1 88 ? -6.816 -9.502 -16.539 1.00 90.94 88 ASN A C 1
ATOM 720 O O . ASN A 1 88 ? -7.159 -10.458 -15.851 1.00 90.94 88 ASN A O 1
ATOM 724 N N . VAL A 1 89 ? -6.314 -8.386 -16.009 1.00 92.75 89 VAL A N 1
ATOM 725 C CA . VAL A 1 89 ? -6.101 -8.198 -14.567 1.00 92.75 89 VAL A CA 1
ATOM 726 C C . VAL A 1 89 ? -7.406 -7.936 -13.824 1.00 92.75 89 VAL A C 1
ATOM 728 O O . VAL A 1 89 ? -7.475 -8.120 -12.613 1.00 92.75 89 VAL A O 1
ATOM 731 N N . ARG A 1 90 ? -8.474 -7.545 -14.529 1.00 94.25 90 ARG A N 1
ATOM 732 C CA . ARG A 1 90 ? -9.776 -7.202 -13.939 1.00 94.25 90 ARG A CA 1
ATOM 733 C C . ARG A 1 90 ? -9.641 -6.110 -12.871 1.00 94.25 90 ARG A C 1
ATOM 735 O O . ARG A 1 90 ? -10.227 -6.225 -11.794 1.00 94.25 90 ARG A O 1
ATOM 742 N N . VAL A 1 91 ? -8.878 -5.056 -13.181 1.00 90.75 91 VAL A N 1
ATOM 743 C CA . VAL A 1 91 ? -8.489 -3.976 -12.247 1.00 90.75 91 VAL A CA 1
ATOM 744 C C . VAL A 1 91 ? -9.671 -3.471 -11.423 1.00 90.75 91 VAL A C 1
ATOM 746 O O . VAL A 1 91 ? -9.602 -3.446 -10.198 1.00 90.75 91 VAL A O 1
ATOM 749 N N . GLU A 1 92 ? -10.796 -3.153 -12.064 1.00 91.38 92 GLU A N 1
ATOM 750 C CA . GLU A 1 92 ? -11.979 -2.659 -11.354 1.00 91.38 92 GLU A CA 1
ATOM 751 C C . GLU A 1 92 ? -12.536 -3.651 -10.327 1.00 91.38 92 GLU A C 1
ATOM 753 O O . GLU A 1 92 ? -12.954 -3.260 -9.238 1.00 91.38 92 GLU A O 1
ATOM 758 N N . ALA A 1 93 ? -12.570 -4.943 -10.668 1.00 94.06 93 ALA A N 1
ATOM 759 C CA . ALA A 1 93 ? -13.082 -5.972 -9.773 1.00 94.06 93 ALA A CA 1
ATOM 760 C C . ALA A 1 93 ? -12.155 -6.154 -8.569 1.00 94.06 93 ALA A C 1
ATOM 762 O O . ALA A 1 93 ? -12.646 -6.265 -7.445 1.00 94.06 93 ALA A O 1
ATOM 763 N N . GLN A 1 94 ? -10.837 -6.120 -8.791 1.00 95.06 94 GLN A N 1
ATOM 764 C CA . GLN A 1 94 ? -9.878 -6.171 -7.696 1.00 95.06 94 GLN A CA 1
ATOM 765 C C . GLN A 1 94 ? -10.019 -4.934 -6.794 1.00 95.06 94 GLN A C 1
ATOM 767 O O . GLN A 1 94 ? -10.147 -5.081 -5.585 1.00 95.06 94 GLN A O 1
ATOM 772 N N . LEU A 1 95 ? -10.102 -3.719 -7.351 1.00 93.50 95 LEU A N 1
ATOM 773 C CA . LEU A 1 95 ? -10.272 -2.490 -6.560 1.00 93.50 95 LEU A CA 1
ATOM 774 C C . LEU A 1 95 ? -11.561 -2.487 -5.726 1.00 93.50 95 LEU A C 1
ATOM 776 O O . LEU A 1 95 ? -11.551 -2.033 -4.580 1.00 93.50 95 LEU A O 1
ATOM 780 N N . ARG A 1 96 ? -12.664 -3.028 -6.263 1.00 95.62 96 ARG A N 1
ATOM 781 C CA . ARG A 1 96 ? -13.904 -3.225 -5.495 1.00 95.62 96 ARG A CA 1
ATOM 782 C C . ARG A 1 96 ? -13.701 -4.193 -4.331 1.00 95.62 96 ARG A C 1
ATOM 784 O O . ARG A 1 96 ? -14.106 -3.874 -3.217 1.00 95.62 96 ARG A O 1
ATOM 791 N N . LEU A 1 97 ? -13.058 -5.337 -4.567 1.00 96.19 97 LEU A N 1
ATOM 792 C CA . LEU A 1 97 ? -12.742 -6.297 -3.507 1.00 96.19 97 LEU A CA 1
ATOM 793 C C . LEU A 1 97 ? -11.826 -5.675 -2.449 1.00 96.19 97 LEU A C 1
ATOM 795 O O . LEU A 1 97 ? -12.075 -5.809 -1.256 1.00 96.19 97 LEU A O 1
ATOM 799 N N . PHE A 1 98 ? -10.810 -4.936 -2.876 1.00 96.62 98 PHE A N 1
ATOM 800 C CA . PHE A 1 98 ? -9.861 -4.292 -1.986 1.00 96.62 98 PHE A CA 1
ATOM 801 C C . PHE A 1 98 ? -10.526 -3.260 -1.074 1.00 96.62 98 PHE A C 1
ATOM 803 O O . PHE A 1 98 ? -10.255 -3.238 0.120 1.00 96.62 98 PHE A O 1
ATOM 810 N N . LYS A 1 99 ? -11.481 -2.473 -1.587 1.00 95.44 99 LYS A N 1
ATOM 811 C CA . LYS A 1 99 ? -12.313 -1.581 -0.759 1.00 95.44 99 LYS A CA 1
ATOM 812 C C . LYS A 1 99 ? -13.082 -2.345 0.327 1.00 95.44 99 LYS A C 1
ATOM 814 O O . LYS A 1 99 ? -13.170 -1.861 1.453 1.00 95.44 99 LYS A O 1
ATOM 819 N N . LEU A 1 100 ? -13.613 -3.532 0.018 1.00 95.94 100 LEU A N 1
ATOM 820 C CA . LEU A 1 100 ? -14.289 -4.384 1.007 1.00 95.94 100 LEU A CA 1
ATOM 821 C C . LEU A 1 100 ? -13.308 -4.915 2.058 1.00 95.94 100 LEU A C 1
ATOM 823 O O . LEU A 1 100 ? -13.605 -4.843 3.248 1.00 95.94 100 LEU A O 1
ATOM 827 N N . VAL A 1 101 ? -12.132 -5.379 1.626 1.00 96.25 101 VAL A N 1
ATOM 828 C CA . VAL A 1 101 ? -11.051 -5.821 2.521 1.00 96.25 101 VAL A CA 1
ATOM 829 C C . VAL A 1 101 ? -10.629 -4.684 3.450 1.00 96.25 101 VAL A C 1
ATOM 831 O O . VAL A 1 101 ? -10.594 -4.878 4.659 1.00 96.25 101 VAL A O 1
ATOM 834 N N . LEU A 1 102 ? -10.387 -3.483 2.915 1.00 95.62 102 LEU A N 1
ATOM 835 C CA . LEU A 1 102 ? -10.035 -2.299 3.700 1.00 95.62 102 LEU A CA 1
ATOM 836 C C . LEU A 1 102 ? -11.114 -1.933 4.718 1.00 95.62 102 LEU A C 1
ATOM 838 O O . LEU A 1 102 ? -10.795 -1.664 5.873 1.00 95.62 102 LEU A O 1
ATOM 842 N N . LYS A 1 103 ? -12.389 -1.951 4.312 1.00 94.81 103 LYS A N 1
ATOM 843 C CA . LYS A 1 103 ? -13.511 -1.681 5.218 1.00 94.81 103 LYS A CA 1
ATOM 844 C C . LYS A 1 103 ? -13.543 -2.678 6.378 1.00 94.81 103 LYS A C 1
ATOM 846 O O . LYS A 1 103 ? -13.779 -2.268 7.513 1.00 94.81 103 LYS A O 1
ATOM 851 N N . ASP A 1 104 ? -13.295 -3.957 6.099 1.00 95.06 104 ASP A N 1
ATOM 852 C CA . ASP A 1 104 ? -13.254 -4.989 7.132 1.00 95.06 104 ASP A CA 1
ATOM 853 C C . ASP A 1 104 ? -12.041 -4.834 8.058 1.00 95.06 104 ASP A C 1
ATOM 855 O O . ASP A 1 104 ? -12.204 -4.811 9.274 1.00 95.06 104 ASP A O 1
ATOM 859 N N . ILE A 1 105 ? -10.829 -4.674 7.531 1.00 96.88 105 ILE A N 1
ATOM 860 C CA . ILE A 1 105 ? -9.633 -4.620 8.386 1.00 96.88 105 ILE A CA 1
ATOM 861 C C . ILE A 1 105 ? -9.518 -3.311 9.170 1.00 96.88 105 ILE A C 1
ATOM 863 O O . ILE A 1 105 ? -9.004 -3.336 10.283 1.00 96.88 105 ILE A O 1
ATOM 867 N N . LEU A 1 106 ? -9.995 -2.182 8.630 1.00 95.88 106 LEU A N 1
ATOM 868 C CA . LEU A 1 106 ? -9.976 -0.888 9.324 1.00 95.88 106 LEU A CA 1
ATOM 869 C C . LEU A 1 106 ? -11.151 -0.724 10.296 1.00 95.88 106 LEU A C 1
ATOM 871 O O . LEU A 1 106 ? -11.118 0.194 11.113 1.00 95.88 106 LEU A O 1
ATOM 875 N N . GLN A 1 107 ? -12.176 -1.583 10.202 1.00 94.44 107 GLN A N 1
ATOM 876 C CA . GLN A 1 107 ? -13.421 -1.492 10.977 1.00 94.44 107 GLN A CA 1
ATOM 877 C C . GLN A 1 107 ? -13.971 -0.064 10.988 1.00 94.44 107 GLN A C 1
ATOM 879 O O . GLN A 1 107 ? -14.141 0.554 12.038 1.00 94.44 107 GLN A O 1
ATOM 884 N N . VAL A 1 108 ? -14.197 0.478 9.789 1.00 88.06 108 VAL A N 1
ATOM 885 C CA . VAL A 1 108 ? -14.683 1.851 9.617 1.00 88.06 108 VAL A CA 1
ATOM 886 C C . VAL A 1 108 ? -15.988 2.013 10.390 1.00 88.06 108 VAL A C 1
ATOM 888 O O . VAL A 1 108 ? -16.981 1.348 10.078 1.00 88.06 108 VAL A O 1
ATOM 891 N N . LYS A 1 109 ? -16.004 2.904 11.387 1.00 77.25 109 LYS A N 1
ATOM 892 C CA . LYS A 1 109 ? -17.252 3.270 12.056 1.00 77.25 109 LYS A CA 1
ATOM 893 C C . LYS A 1 109 ? -18.112 3.992 11.029 1.00 77.25 109 LYS A C 1
ATOM 895 O O . LYS A 1 109 ? -17.686 4.992 10.456 1.00 77.25 109 LYS A O 1
ATOM 900 N N . GLY A 1 110 ? -19.299 3.456 10.748 1.00 58.47 110 GLY A N 1
ATOM 901 C CA . GLY A 1 110 ? -20.214 4.070 9.795 1.00 58.47 110 GLY A CA 1
ATOM 902 C C . GLY A 1 110 ? -20.435 5.537 10.157 1.00 58.47 110 GLY A C 1
ATOM 903 O O . GLY A 1 110 ? -20.869 5.839 11.267 1.00 58.47 110 GLY A O 1
ATOM 904 N N . MET A 1 111 ? -20.161 6.446 9.218 1.00 47.00 111 MET A N 1
ATOM 905 C CA . MET A 1 111 ? -20.887 7.710 9.195 1.00 47.00 111 MET A CA 1
ATOM 906 C C . MET A 1 111 ? -22.369 7.332 9.238 1.00 47.00 111 MET A C 1
ATOM 908 O O . MET A 1 111 ? -22.821 6.574 8.380 1.00 47.00 111 MET A O 1
ATOM 912 N N . GLY A 1 112 ? -23.089 7.779 10.268 1.00 40.56 112 GLY A N 1
ATOM 913 C CA . GLY A 1 112 ? -24.534 7.605 10.411 1.00 40.56 112 GLY A CA 1
ATOM 914 C C . GLY A 1 112 ? -25.279 8.316 9.284 1.00 40.56 112 GLY A C 1
ATOM 915 O O . GLY A 1 112 ? -25.832 9.391 9.472 1.00 40.56 112 GLY A O 1
ATOM 916 N N . GLY A 1 113 ? -25.241 7.717 8.104 1.00 39.97 113 GLY A N 1
ATOM 917 C CA . GLY A 1 113 ? -25.800 8.208 6.861 1.00 39.97 113 GLY A CA 1
ATOM 918 C C . GLY A 1 113 ? -26.099 7.015 5.972 1.00 39.97 113 GLY A C 1
ATOM 919 O O . GLY A 1 113 ? -25.574 6.899 4.870 1.00 39.97 113 GLY A O 1
ATOM 920 N N . GLU A 1 114 ? -26.937 6.107 6.474 1.00 46.03 114 GLU A N 1
ATOM 921 C CA . GLU A 1 114 ? -27.826 5.391 5.572 1.00 46.03 114 GLU A CA 1
ATOM 922 C C . GLU A 1 114 ? -28.608 6.450 4.791 1.00 46.03 114 GLU A C 1
ATOM 924 O O . GLU A 1 114 ? -29.269 7.316 5.365 1.00 46.03 114 GLU A O 1
ATOM 929 N N . SER A 1 115 ? -28.531 6.405 3.471 1.00 38.12 115 SER A N 1
ATOM 930 C CA . SER A 1 115 ? -29.626 6.900 2.655 1.00 38.12 115 SER A CA 1
ATOM 931 C C . SER A 1 115 ? -30.097 5.738 1.806 1.00 38.12 115 SER A C 1
ATOM 933 O O . SER A 1 115 ? -29.307 5.089 1.120 1.00 38.12 115 SER A O 1
ATOM 935 N N . LYS A 1 116 ? -31.379 5.465 2.032 1.00 34.50 116 LYS A N 1
ATOM 936 C CA . LYS A 1 116 ? -32.271 4.540 1.346 1.00 34.50 116 LYS A CA 1
ATOM 937 C C . LYS A 1 116 ? -32.147 4.605 -0.171 1.00 34.50 116 LYS A C 1
ATOM 939 O O . LYS A 1 116 ? -31.878 5.713 -0.684 1.00 34.50 116 LYS A O 1
#

Radius of gyration: 16.66 Å; chains: 1; bounding box: 56×20×37 Å

Foldseek 3Di:
DVVCLVPLPPCVVVVLVCQLVVCCPPVVSVVVVVVVVVVVLVVQLVVLVVCVVVVQFDFPDDSSVVSVVVVVLVVVLSVCCNVPNCVVSVSVVSVVVVVVVCCVRRVGDDPPDDDD

Sequence (116 aa):
MEQQLNNAGDDLAIVIYEYFISGWKQPERRSFLEEHYRKQHDYLITYLQKGVTNGEFTPKADVEVIVKMITSYFEGVLLHTKAAGNKNVRVEAQLRLFKLVLKDILQVKGMGGESK

pLDDT: mean 85.13, std 16.02, range [34.5, 97.0]

Secondary structure (DSSP, 8-state):
-HHHHH-TT--HHHHHHHHHHHTTTSHHHHHHHHHHHHHHHHHHHHHHHHHHHTTS---SS-HHHHHHHHHHHHHHHHHHHHHH-HHHHTHHHHHHHHHHHHHHHHTPPPPS----